Protein AF-A0A524FS68-F1 (afdb_monomer_lite)

pLDDT: mean 86.44, std 9.15, range [51.59, 96.06]

Secondary structure (DSSP, 8-state):
-HHHHHHHHHHHT-S-HHHHHHHHHHHHHHHHHHHHHHHHHH-SS-HHHHHHHHHHHHHHHHHHHHHHH--HHHHHHH----

Foldseek 3Di:
DVVLVVCLVVQCPDPDPLSNQLSVLSVQLVVLLVVLVVQVVVDPDDPVSPVVSVVSNVSSVVSNVCSVPVDPVNCVVRPVDD

Sequence (82 aa):
MITGLLFVFNCLRSENKLTILKGKFLFLGLIFIFVSVFLEAIIITGSFLIVIARVVNIIGAVCFYIGFVAPNFIKKL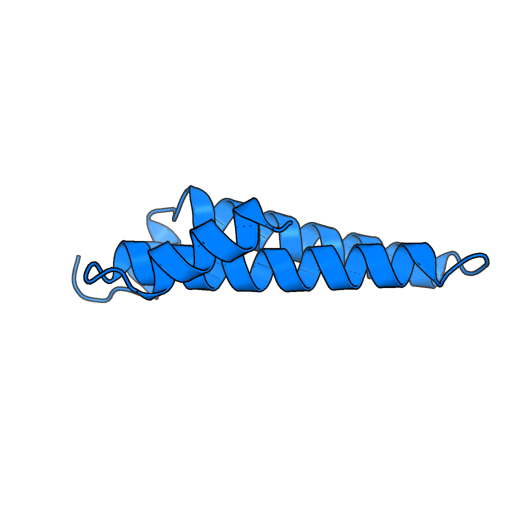FIKDI

Radius of gyration: 14.78 Å; chains: 1; bounding box: 24×26×45 Å

Structure (mmCIF, N/CA/C/O backbone):
data_AF-A0A524FS68-F1
#
_entry.id   AF-A0A524FS68-F1
#
loop_
_atom_site.group_PDB
_atom_site.id
_atom_site.type_symbol
_atom_site.label_atom_id
_atom_site.label_alt_id
_atom_site.label_comp_id
_atom_site.label_asym_id
_atom_site.label_entity_id
_atom_site.label_seq_id
_atom_site.pdbx_PDB_ins_code
_atom_site.Cartn_x
_atom_site.Cartn_y
_atom_site.Cartn_z
_atom_site.occupancy
_atom_site.B_iso_or_equiv
_atom_site.auth_seq_id
_atom_site.auth_comp_id
_atom_site.auth_asym_id
_atom_site.auth_atom_id
_atom_site.pdbx_PDB_model_num
ATOM 1 N N . MET A 1 1 ? -9.036 11.092 -7.074 1.00 62.84 1 MET A N 1
ATOM 2 C CA . MET A 1 1 ? -7.973 11.237 -6.048 1.00 62.84 1 MET A CA 1
ATOM 3 C C . MET A 1 1 ? -8.363 12.172 -4.909 1.00 62.84 1 MET A C 1
ATOM 5 O O . MET A 1 1 ? -8.192 11.778 -3.766 1.00 62.84 1 MET A O 1
ATOM 9 N N . ILE A 1 2 ? -8.921 13.356 -5.187 1.00 76.75 2 ILE A N 1
ATOM 10 C CA . ILE A 1 2 ? -9.298 14.346 -4.155 1.00 76.75 2 ILE A CA 1
ATOM 11 C C . ILE A 1 2 ? -10.286 13.762 -3.126 1.00 76.75 2 ILE A C 1
ATOM 13 O O . ILE A 1 2 ? -10.070 13.872 -1.924 1.00 76.75 2 ILE A O 1
ATOM 17 N N . THR A 1 3 ? -11.314 13.045 -3.588 1.00 83.25 3 THR A N 1
ATOM 18 C CA . THR A 1 3 ? -12.284 12.350 -2.722 1.00 83.25 3 THR A CA 1
ATOM 19 C C . THR A 1 3 ? -11.651 11.245 -1.878 1.00 83.25 3 THR A C 1
ATOM 21 O O . THR A 1 3 ? -11.973 11.109 -0.702 1.00 83.25 3 THR A O 1
ATOM 24 N N . GLY A 1 4 ? -10.714 10.486 -2.450 1.00 80.81 4 GLY A N 1
ATOM 25 C CA . GLY A 1 4 ? -9.984 9.437 -1.736 1.00 80.81 4 GLY A CA 1
ATOM 26 C C . GLY A 1 4 ? -9.084 9.994 -0.630 1.00 80.81 4 GLY A C 1
ATOM 27 O O . GLY A 1 4 ? -9.072 9.453 0.470 1.00 80.81 4 GLY A O 1
ATOM 28 N N . LEU A 1 5 ? -8.390 11.108 -0.884 1.00 85.50 5 LEU A N 1
ATOM 29 C CA . LEU A 1 5 ? -7.586 11.795 0.133 1.00 85.50 5 LEU A CA 1
ATOM 30 C C . LEU A 1 5 ? -8.456 12.338 1.270 1.00 85.50 5 LEU A C 1
ATOM 32 O O . LEU A 1 5 ? -8.133 12.133 2.436 1.00 85.50 5 LEU A O 1
ATOM 36 N N . LEU A 1 6 ? -9.585 12.971 0.946 1.00 88.50 6 LEU A N 1
ATOM 37 C CA . LEU A 1 6 ? -10.510 13.506 1.948 1.00 88.50 6 LEU A CA 1
ATOM 38 C C . LEU A 1 6 ? -11.124 12.383 2.805 1.00 88.50 6 LEU A C 1
ATOM 40 O O . LEU A 1 6 ? -11.211 12.502 4.026 1.00 88.50 6 LEU A O 1
ATOM 44 N N . PHE A 1 7 ? -11.459 11.250 2.184 1.00 88.00 7 PHE A N 1
ATOM 45 C CA . PHE A 1 7 ? -11.920 10.052 2.884 1.00 88.00 7 PHE A CA 1
ATOM 46 C C . PHE A 1 7 ? -10.861 9.480 3.834 1.00 88.00 7 PHE A C 1
ATOM 48 O O . PHE A 1 7 ? -11.168 9.162 4.983 1.00 88.00 7 PHE A O 1
ATOM 55 N N . VAL A 1 8 ? -9.606 9.395 3.384 1.00 89.25 8 VAL A N 1
ATOM 56 C CA . VAL A 1 8 ? -8.478 8.967 4.218 1.00 89.25 8 VAL A CA 1
ATOM 57 C C . VAL A 1 8 ? -8.295 9.893 5.416 1.00 89.25 8 VAL A C 1
ATOM 59 O O . VAL A 1 8 ? -8.187 9.405 6.538 1.00 89.25 8 VAL A O 1
ATOM 62 N N . PHE A 1 9 ? -8.298 11.211 5.203 1.00 90.50 9 PHE A N 1
ATOM 63 C CA . PHE A 1 9 ? -8.161 12.193 6.281 1.00 90.50 9 PHE A CA 1
ATOM 64 C C . PHE A 1 9 ? -9.257 12.035 7.338 1.00 90.50 9 PHE A C 1
ATOM 66 O O . PHE A 1 9 ? -8.962 12.004 8.533 1.00 90.50 9 PHE A O 1
ATOM 73 N N . ASN A 1 10 ? -10.505 11.854 6.905 1.00 89.81 10 ASN A N 1
ATOM 74 C CA . ASN A 1 10 ? -11.623 11.611 7.814 1.00 89.81 10 ASN A CA 1
ATOM 75 C C . ASN A 1 10 ? -11.468 10.286 8.578 1.00 89.81 10 ASN A C 1
ATOM 77 O O . ASN A 1 10 ? -11.751 10.231 9.773 1.00 89.81 10 ASN A O 1
ATOM 81 N N . CYS A 1 11 ? -10.972 9.230 7.925 1.00 88.62 11 CYS A N 1
ATOM 82 C CA . CYS A 1 11 ? -10.726 7.943 8.576 1.00 88.62 11 CYS A CA 1
ATOM 83 C C . CYS A 1 11 ? -9.599 8.017 9.617 1.00 88.62 11 CYS A C 1
ATOM 85 O O . CYS A 1 11 ? -9.724 7.446 10.698 1.00 88.62 11 CYS A O 1
ATOM 87 N N . LEU A 1 12 ? -8.515 8.740 9.316 1.00 88.94 12 LEU A N 1
ATOM 88 C CA . LEU A 1 12 ? -7.371 8.918 10.216 1.00 88.94 12 LEU A CA 1
ATOM 89 C C . LEU A 1 12 ? -7.700 9.773 11.447 1.00 88.94 12 LEU A C 1
ATOM 91 O O . LEU A 1 12 ? -7.054 9.611 12.478 1.00 88.94 12 LEU A O 1
ATOM 95 N N . ARG A 1 13 ? -8.702 10.655 11.351 1.00 90.75 13 ARG A N 1
ATOM 96 C CA . ARG A 1 13 ? -9.186 11.494 12.460 1.00 90.75 13 ARG A CA 1
ATOM 97 C C . ARG A 1 13 ? -10.292 10.828 13.294 1.00 90.75 13 ARG A C 1
ATOM 99 O O . ARG A 1 13 ? -10.755 11.411 14.268 1.00 90.75 13 ARG A O 1
ATOM 106 N N . SER A 1 14 ? -10.740 9.630 12.918 1.00 91.00 14 SER A N 1
ATOM 107 C CA . SER A 1 14 ? -11.755 8.886 13.669 1.00 91.00 14 SER A CA 1
ATOM 108 C C . SER A 1 14 ? -11.216 8.418 15.024 1.00 91.00 14 SER A C 1
ATOM 110 O O . SER A 1 14 ? -10.045 8.088 15.138 1.00 91.00 14 SER A O 1
ATOM 112 N N . GLU A 1 15 ? -12.073 8.315 16.038 1.00 86.31 15 GLU A N 1
ATOM 113 C CA . GLU A 1 15 ? -11.709 7.763 17.354 1.00 86.31 15 GLU A CA 1
ATOM 114 C C . GLU A 1 15 ? -11.615 6.227 17.344 1.00 86.31 15 GLU A C 1
ATOM 116 O O . GLU A 1 15 ? -10.963 5.611 18.188 1.00 86.31 15 GLU A O 1
ATOM 121 N N . ASN A 1 16 ? -12.245 5.576 16.361 1.00 88.06 16 ASN A N 1
ATOM 122 C CA . ASN A 1 16 ? -12.262 4.125 16.269 1.00 88.06 16 ASN A CA 1
ATOM 123 C C . ASN A 1 16 ? -10.946 3.596 15.672 1.00 88.06 16 ASN A C 1
ATOM 125 O O . ASN A 1 16 ? -10.649 3.824 14.495 1.00 88.06 16 ASN A O 1
ATOM 129 N N . LYS A 1 17 ? -10.200 2.804 16.459 1.00 86.25 17 LYS A N 1
ATOM 130 C CA . LYS A 1 17 ? -8.933 2.155 16.057 1.00 86.25 17 LYS A CA 1
ATOM 131 C C . LYS A 1 17 ? -9.033 1.408 14.717 1.00 86.25 17 LYS A C 1
ATOM 133 O O . LYS A 1 17 ? -8.085 1.426 13.932 1.00 86.25 17 LYS A O 1
ATOM 138 N N . LEU A 1 18 ? -10.174 0.783 14.424 1.00 88.00 18 LEU A N 1
ATOM 139 C CA . LEU A 1 18 ? -10.418 0.067 13.171 1.00 88.00 18 LEU A CA 1
ATOM 140 C C . LEU A 1 18 ? -10.572 1.016 11.982 1.00 88.00 18 LEU A C 1
ATOM 142 O O . LEU A 1 18 ? -10.034 0.748 10.909 1.00 88.00 18 LEU A O 1
ATOM 146 N N . THR A 1 19 ? -11.263 2.136 12.176 1.00 89.31 19 THR A N 1
ATOM 147 C CA . THR A 1 19 ? -11.418 3.175 11.152 1.00 89.31 19 THR A CA 1
ATOM 148 C C . THR A 1 19 ? -10.083 3.865 10.861 1.00 89.31 19 THR A C 1
ATOM 150 O O . THR A 1 19 ? -9.748 4.075 9.695 1.00 89.31 19 THR A O 1
ATOM 153 N N . ILE A 1 20 ? -9.262 4.108 11.888 1.00 90.88 20 ILE A N 1
ATOM 154 C CA . ILE A 1 20 ? -7.893 4.617 11.716 1.00 90.88 20 ILE A CA 1
ATOM 155 C C . ILE A 1 20 ? -7.049 3.623 10.909 1.00 90.88 20 ILE A C 1
ATOM 157 O O . ILE A 1 20 ? -6.353 4.017 9.972 1.00 90.88 20 ILE A O 1
ATOM 161 N N . LEU A 1 21 ? -7.103 2.328 11.248 1.00 89.69 21 LEU A N 1
ATOM 162 C CA . LEU A 1 21 ? -6.344 1.290 10.546 1.00 89.69 21 LEU A CA 1
ATOM 163 C C . LEU A 1 21 ? -6.737 1.213 9.066 1.00 89.69 21 LEU A C 1
ATOM 165 O O . LEU A 1 21 ? -5.863 1.198 8.199 1.00 89.69 21 LEU A O 1
ATOM 169 N N . LYS A 1 2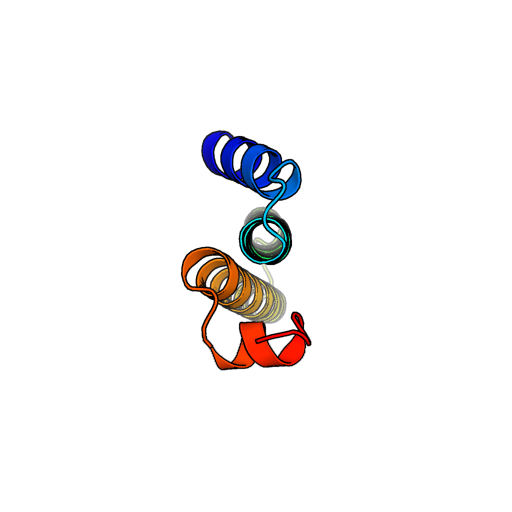2 ? -8.045 1.237 8.781 1.00 91.31 22 LYS A N 1
ATOM 170 C CA . LYS A 1 22 ? -8.580 1.351 7.420 1.00 91.31 22 LYS A CA 1
ATOM 171 C C . LYS A 1 22 ? -7.978 2.549 6.691 1.00 91.31 22 LYS A C 1
ATOM 173 O O . LYS A 1 22 ? -7.402 2.380 5.618 1.00 91.31 22 LYS A O 1
ATOM 178 N N . GLY A 1 23 ? -8.032 3.729 7.315 1.00 91.38 23 GLY A N 1
ATOM 179 C CA . GLY A 1 23 ? -7.469 4.968 6.778 1.00 91.38 23 GLY A CA 1
ATOM 180 C C . GLY A 1 23 ? -5.984 4.861 6.428 1.00 91.38 23 GLY A C 1
ATOM 181 O O . GLY A 1 23 ? -5.583 5.313 5.359 1.00 91.38 23 GLY A O 1
ATOM 182 N N . LYS A 1 24 ? -5.175 4.200 7.266 1.00 91.00 24 LYS A N 1
ATOM 183 C CA . LYS A 1 24 ? -3.741 3.978 7.001 1.00 91.00 24 LYS A CA 1
ATOM 184 C C . LYS A 1 24 ? -3.501 3.118 5.759 1.00 91.00 24 LYS A C 1
ATOM 186 O O . LYS A 1 24 ? -2.695 3.495 4.914 1.00 91.00 24 LYS A O 1
ATOM 191 N N . PHE A 1 25 ? -4.207 1.994 5.622 1.00 93.81 25 PHE A N 1
ATOM 192 C CA . PHE A 1 25 ? -4.077 1.116 4.451 1.00 93.81 25 PHE A CA 1
ATOM 193 C C . PHE A 1 25 ? -4.577 1.778 3.165 1.00 93.81 25 PHE A C 1
ATOM 195 O O . PHE A 1 25 ? -3.924 1.675 2.127 1.00 93.81 25 PHE A O 1
ATOM 202 N N . LEU A 1 26 ? -5.693 2.505 3.249 1.00 92.94 26 LEU A N 1
ATOM 203 C CA . LEU A 1 26 ? -6.213 3.310 2.147 1.00 92.94 26 LEU A CA 1
ATOM 204 C C . LEU A 1 26 ? -5.203 4.367 1.701 1.00 92.94 26 LEU A C 1
ATOM 206 O O . LEU A 1 26 ? -4.964 4.493 0.504 1.00 92.94 26 LEU A O 1
ATOM 210 N N . PHE A 1 27 ? -4.586 5.087 2.642 1.00 93.75 27 PHE A N 1
ATOM 211 C CA . PHE A 1 27 ? -3.565 6.087 2.333 1.00 93.75 27 PHE A CA 1
ATOM 212 C C . PHE A 1 27 ? -2.361 5.469 1.626 1.00 93.75 27 PHE A C 1
ATOM 214 O O . PHE A 1 27 ? -1.934 5.965 0.585 1.00 93.75 27 PHE A O 1
ATOM 221 N N . LEU A 1 28 ? -1.860 4.352 2.162 1.00 93.69 28 LEU A N 1
ATOM 222 C CA . LEU A 1 28 ? -0.738 3.620 1.586 1.00 93.69 28 LEU A CA 1
ATOM 223 C C . LEU A 1 28 ? -1.058 3.177 0.152 1.00 93.69 28 LEU A C 1
ATOM 225 O O . LEU A 1 28 ? -0.277 3.428 -0.762 1.00 93.69 28 LEU A O 1
ATOM 229 N N . GLY A 1 29 ? -2.238 2.582 -0.056 1.00 93.88 29 GLY A N 1
ATOM 230 C CA . GLY A 1 29 ? -2.697 2.157 -1.377 1.00 93.88 29 GLY A CA 1
ATOM 231 C C . GLY A 1 29 ? -2.787 3.318 -2.365 1.00 93.88 29 GLY A C 1
ATOM 232 O O . GLY A 1 29 ? -2.366 3.187 -3.511 1.00 93.88 29 GLY A O 1
ATOM 233 N N . LEU A 1 30 ? -3.253 4.483 -1.907 1.00 92.94 30 LEU A N 1
ATOM 234 C CA . LEU A 1 30 ? -3.350 5.697 -2.718 1.00 92.94 30 LEU A CA 1
ATOM 235 C C . LEU A 1 30 ? -1.969 6.199 -3.168 1.00 92.94 30 LEU A C 1
ATOM 237 O O . LEU A 1 30 ? -1.816 6.582 -4.327 1.00 92.94 30 LEU A O 1
ATOM 241 N N . ILE A 1 31 ? -0.964 6.145 -2.287 1.00 94.00 31 ILE A N 1
ATOM 242 C CA . ILE A 1 31 ? 0.427 6.488 -2.620 1.00 94.00 31 ILE A CA 1
ATOM 243 C C . ILE A 1 31 ? 0.982 5.514 -3.661 1.00 94.00 31 ILE A C 1
ATOM 245 O O . ILE A 1 31 ? 1.502 5.954 -4.682 1.00 94.00 31 ILE A O 1
ATOM 249 N N . PHE A 1 32 ? 0.843 4.204 -3.442 1.00 94.75 32 PHE A N 1
ATOM 250 C CA . PHE A 1 32 ? 1.344 3.189 -4.373 1.00 94.75 32 PHE A CA 1
ATOM 251 C C . PHE A 1 32 ? 0.707 3.308 -5.760 1.00 94.75 32 PHE A C 1
ATOM 253 O O . PHE A 1 32 ? 1.412 3.286 -6.767 1.00 94.75 32 PHE A O 1
ATOM 260 N N . ILE A 1 33 ? -0.612 3.509 -5.821 1.00 93.12 33 ILE A N 1
ATOM 261 C CA . ILE A 1 33 ? -1.317 3.723 -7.087 1.00 93.12 33 ILE A CA 1
ATOM 262 C C . ILE A 1 33 ? -0.810 5.001 -7.761 1.00 93.12 33 ILE A C 1
ATOM 264 O O . ILE A 1 33 ? -0.496 4.971 -8.948 1.00 93.12 33 ILE A O 1
ATOM 268 N N . PHE A 1 34 ? -0.655 6.105 -7.025 1.00 92.38 34 PHE A N 1
ATOM 269 C CA . PHE A 1 34 ? -0.144 7.348 -7.603 1.00 92.38 34 PHE A CA 1
ATOM 270 C C . PHE A 1 34 ? 1.275 7.198 -8.159 1.00 92.38 34 PHE A C 1
ATOM 272 O O . PHE A 1 34 ? 1.534 7.604 -9.288 1.00 92.38 34 PHE A O 1
ATOM 279 N N . VAL A 1 35 ? 2.170 6.554 -7.406 1.00 92.50 35 VAL A N 1
ATOM 280 C CA . VAL A 1 35 ? 3.540 6.260 -7.846 1.00 92.50 35 VAL A CA 1
ATOM 281 C C . VAL A 1 35 ? 3.533 5.367 -9.084 1.00 92.50 35 VAL A C 1
ATOM 283 O O . VAL A 1 35 ? 4.299 5.621 -10.008 1.00 92.50 35 VAL A O 1
ATOM 286 N N . SER A 1 36 ? 2.649 4.365 -9.151 1.00 91.62 36 SER A N 1
ATOM 287 C CA . SER A 1 36 ? 2.539 3.500 -10.330 1.00 91.62 36 SER A CA 1
ATOM 288 C C . SER A 1 36 ? 2.088 4.262 -11.576 1.00 91.62 36 SER A C 1
ATOM 290 O O . SER A 1 36 ? 2.698 4.109 -12.628 1.00 91.62 36 SER A O 1
ATOM 292 N N . VAL A 1 37 ? 1.090 5.145 -11.450 1.00 90.25 37 VAL A N 1
ATOM 293 C CA . VAL A 1 37 ? 0.601 5.984 -12.554 1.00 90.25 37 VAL A CA 1
ATOM 294 C C . VAL A 1 37 ? 1.677 6.971 -12.996 1.00 90.25 37 VAL A C 1
ATOM 296 O O . VAL A 1 37 ? 1.849 7.200 -14.188 1.00 90.25 37 VAL A O 1
ATOM 299 N N . PHE A 1 38 ? 2.432 7.530 -12.051 1.00 90.06 38 PHE A N 1
ATOM 300 C CA . PHE A 1 38 ? 3.540 8.427 -12.355 1.00 90.06 38 PHE A CA 1
ATOM 301 C C . PHE A 1 38 ? 4.682 7.698 -13.077 1.00 90.06 38 PHE A C 1
ATOM 303 O O . PHE A 1 38 ? 5.208 8.217 -14.059 1.00 90.06 38 PHE A O 1
ATOM 310 N N . LEU A 1 39 ? 5.015 6.472 -12.652 1.00 87.81 39 LEU A N 1
ATOM 311 C CA . LEU A 1 39 ? 5.939 5.600 -13.381 1.00 87.81 39 LEU A CA 1
ATOM 312 C C . LEU A 1 39 ? 5.426 5.342 -14.807 1.00 87.81 39 LEU A C 1
ATOM 314 O O . LEU A 1 39 ? 6.154 5.576 -15.765 1.00 87.81 39 LEU A O 1
ATOM 318 N N . GLU A 1 40 ? 4.172 4.909 -14.963 1.00 84.94 40 GLU A N 1
ATOM 319 C CA . GLU A 1 40 ? 3.578 4.632 -16.280 1.00 84.94 40 GLU A CA 1
ATOM 320 C C . GLU A 1 40 ? 3.569 5.874 -17.188 1.00 84.94 40 GLU A C 1
ATOM 322 O O . GLU A 1 40 ? 3.801 5.750 -18.385 1.00 84.94 40 GLU A O 1
ATOM 327 N N . ALA A 1 41 ? 3.366 7.073 -16.633 1.00 85.12 41 ALA A N 1
ATOM 328 C CA . ALA A 1 41 ? 3.339 8.320 -17.396 1.00 85.12 41 ALA A CA 1
ATOM 329 C C . ALA A 1 41 ? 4.726 8.790 -17.871 1.00 85.12 41 ALA A C 1
ATOM 331 O O . ALA A 1 41 ? 4.830 9.430 -18.916 1.00 85.12 41 ALA A O 1
ATOM 332 N N . ILE A 1 42 ? 5.789 8.498 -17.115 1.00 82.25 42 ILE A N 1
ATOM 333 C CA . ILE A 1 42 ? 7.166 8.897 -17.461 1.00 82.25 42 ILE A CA 1
ATOM 334 C C . ILE A 1 42 ? 7.815 7.893 -18.421 1.00 82.25 42 ILE A C 1
ATOM 336 O O . ILE A 1 42 ? 8.699 8.242 -19.205 1.00 82.25 42 ILE A O 1
ATOM 340 N N . ILE A 1 43 ? 7.400 6.629 -18.363 1.00 69.06 43 ILE A N 1
ATOM 341 C CA . ILE A 1 43 ? 8.082 5.525 -19.034 1.00 69.06 43 ILE A CA 1
ATOM 342 C C . ILE A 1 43 ? 7.440 5.272 -20.401 1.00 69.06 43 ILE A C 1
ATOM 344 O O . ILE A 1 43 ? 6.457 4.549 -20.521 1.00 69.06 43 ILE A O 1
ATOM 348 N N . ILE A 1 44 ? 8.043 5.830 -21.453 1.00 62.34 44 ILE A N 1
ATOM 349 C CA . ILE A 1 44 ? 7.605 5.628 -22.846 1.00 62.34 44 ILE A CA 1
ATOM 350 C C . ILE A 1 44 ? 8.307 4.420 -23.515 1.00 62.34 44 ILE A C 1
ATOM 352 O O . ILE A 1 44 ? 7.869 3.975 -24.571 1.00 62.34 44 ILE A O 1
ATOM 356 N N . THR A 1 45 ? 9.367 3.829 -22.937 1.00 60.69 45 THR A N 1
ATOM 357 C CA . THR A 1 45 ? 10.305 3.017 -23.755 1.00 60.69 45 THR A CA 1
ATOM 358 C C . THR A 1 45 ? 10.885 1.719 -23.161 1.00 60.69 45 THR A C 1
ATOM 360 O O . THR A 1 45 ? 11.655 1.058 -23.854 1.00 60.69 45 THR A O 1
ATOM 363 N N . GLY A 1 46 ? 10.537 1.277 -21.942 1.00 70.19 46 GLY A N 1
ATOM 364 C CA . GLY A 1 46 ? 11.187 0.102 -21.318 1.00 70.19 46 GLY A CA 1
ATOM 365 C C . GLY A 1 46 ? 10.243 -0.983 -20.790 1.00 70.19 46 GLY A C 1
ATOM 366 O O . GLY A 1 46 ? 9.608 -0.787 -19.755 1.00 70.19 46 GLY A O 1
ATOM 367 N N . SER A 1 47 ? 10.234 -2.172 -21.411 1.00 76.94 47 SER A N 1
ATOM 368 C CA . SER A 1 47 ? 9.401 -3.324 -21.003 1.00 76.94 47 SER A CA 1
ATOM 369 C C . SER A 1 47 ? 9.578 -3.737 -19.535 1.00 76.94 47 SER A C 1
ATOM 371 O O . SER A 1 47 ? 8.614 -4.127 -18.884 1.00 76.94 47 SER A O 1
ATOM 373 N N . PHE A 1 48 ? 10.787 -3.617 -18.978 1.00 82.88 48 PHE A N 1
ATOM 374 C CA . PHE A 1 48 ? 11.068 -3.965 -17.578 1.00 82.88 48 PHE A CA 1
ATOM 375 C C . PHE A 1 48 ? 10.426 -2.993 -16.574 1.00 82.88 48 PHE A C 1
ATOM 377 O O . PHE A 1 48 ? 9.891 -3.401 -15.545 1.00 82.88 48 PHE A O 1
ATOM 384 N N . LEU A 1 49 ? 10.430 -1.699 -16.891 1.00 83.12 49 LEU A N 1
ATOM 385 C CA . LEU A 1 49 ? 9.874 -0.663 -16.023 1.00 83.12 49 LEU A CA 1
ATOM 386 C C . LEU A 1 49 ? 8.341 -0.728 -15.957 1.00 83.12 49 LEU A C 1
ATOM 388 O O . LEU A 1 49 ? 7.761 -0.450 -14.908 1.00 83.12 49 LEU A O 1
ATOM 392 N N . ILE A 1 50 ? 7.694 -1.191 -17.032 1.00 87.12 50 ILE A N 1
ATOM 393 C CA . ILE A 1 50 ? 6.256 -1.494 -17.045 1.00 87.12 50 ILE A CA 1
ATOM 394 C C . ILE A 1 50 ? 5.934 -2.604 -16.037 1.00 87.12 50 ILE A C 1
ATOM 396 O O . ILE A 1 50 ? 4.958 -2.495 -15.297 1.00 87.12 50 ILE A O 1
ATOM 400 N N . VAL A 1 51 ? 6.763 -3.651 -15.955 1.00 89.88 51 VAL A N 1
ATOM 401 C CA . VAL A 1 51 ? 6.564 -4.739 -14.982 1.00 89.88 51 VAL A CA 1
ATOM 402 C C . VAL A 1 51 ? 6.644 -4.206 -13.553 1.00 89.88 51 VAL A C 1
ATOM 404 O O . VAL A 1 51 ? 5.776 -4.514 -12.740 1.00 89.88 51 VAL A O 1
ATOM 407 N N . ILE A 1 52 ? 7.625 -3.350 -13.255 1.00 89.75 52 ILE A N 1
ATOM 408 C CA . ILE A 1 52 ? 7.743 -2.714 -11.935 1.00 89.75 52 ILE A CA 1
ATOM 409 C C . ILE A 1 52 ? 6.500 -1.876 -11.632 1.00 89.75 52 ILE A C 1
ATOM 411 O O . ILE A 1 52 ? 5.907 -2.034 -10.565 1.00 89.75 52 ILE A O 1
ATOM 415 N N . ALA A 1 53 ? 6.064 -1.035 -12.572 1.00 90.88 53 ALA A N 1
ATOM 416 C CA . ALA A 1 53 ? 4.879 -0.205 -12.386 1.00 90.88 53 ALA A CA 1
ATOM 417 C C . ALA A 1 53 ? 3.625 -1.050 -12.100 1.00 90.88 53 ALA A C 1
ATOM 419 O O . ALA A 1 53 ? 2.854 -0.722 -11.198 1.00 90.88 53 ALA A O 1
ATOM 420 N N . ARG A 1 54 ? 3.468 -2.197 -12.775 1.00 91.69 54 ARG A N 1
ATOM 421 C CA . ARG A 1 54 ? 2.372 -3.145 -12.524 1.00 91.69 54 ARG A CA 1
ATOM 422 C C . ARG A 1 54 ? 2.448 -3.789 -11.147 1.00 91.69 54 ARG A C 1
ATOM 424 O O . ARG A 1 54 ? 1.426 -3.861 -10.472 1.00 91.69 54 ARG A O 1
ATOM 431 N N . VAL A 1 55 ? 3.628 -4.214 -10.702 1.00 94.38 55 VAL A N 1
ATOM 432 C CA . VAL A 1 55 ? 3.804 -4.777 -9.353 1.00 94.38 55 VAL A CA 1
ATOM 433 C C . VAL A 1 55 ? 3.449 -3.736 -8.288 1.00 94.38 55 VAL A C 1
ATOM 435 O O . VAL A 1 55 ? 2.682 -4.029 -7.373 1.00 94.38 55 VAL A O 1
ATOM 438 N N . VAL A 1 56 ? 3.933 -2.501 -8.444 1.00 94.44 56 VAL A N 1
ATOM 439 C CA . VAL A 1 56 ? 3.622 -1.372 -7.552 1.00 94.44 56 VAL A CA 1
ATOM 440 C C . VAL A 1 56 ? 2.115 -1.085 -7.539 1.00 94.44 56 VAL A C 1
ATOM 442 O O . VAL A 1 56 ? 1.537 -0.903 -6.468 1.00 94.44 56 VAL A O 1
ATOM 445 N N . ASN A 1 57 ? 1.460 -1.109 -8.702 1.00 95.12 57 ASN A N 1
ATOM 446 C CA . ASN A 1 57 ? 0.017 -0.901 -8.814 1.00 95.12 57 ASN A CA 1
ATOM 447 C C . ASN A 1 57 ? -0.776 -2.018 -8.112 1.00 95.12 57 ASN A C 1
ATOM 449 O O . ASN A 1 57 ? -1.674 -1.733 -7.324 1.00 95.12 57 ASN A O 1
ATOM 453 N N . ILE A 1 58 ? -0.395 -3.286 -8.308 1.00 96.06 58 ILE A N 1
ATOM 454 C CA . ILE A 1 58 ? -1.028 -4.436 -7.640 1.00 96.06 58 ILE A CA 1
ATOM 455 C C . ILE A 1 58 ? -0.889 -4.322 -6.119 1.00 96.06 58 ILE A C 1
ATOM 457 O O . ILE A 1 58 ? -1.874 -4.499 -5.404 1.00 96.06 58 ILE A O 1
ATOM 461 N N . ILE A 1 59 ? 0.300 -3.973 -5.616 1.00 95.75 59 ILE A N 1
ATOM 462 C CA . ILE A 1 59 ? 0.518 -3.731 -4.181 1.00 95.75 59 ILE A CA 1
ATOM 463 C C . ILE A 1 59 ? -0.409 -2.613 -3.689 1.00 95.75 59 ILE A C 1
ATOM 465 O O . ILE A 1 59 ? -1.085 -2.768 -2.670 1.00 95.75 59 ILE A O 1
ATOM 469 N N . GLY A 1 60 ? -0.502 -1.517 -4.445 1.00 94.81 60 GLY A N 1
ATOM 470 C CA . GLY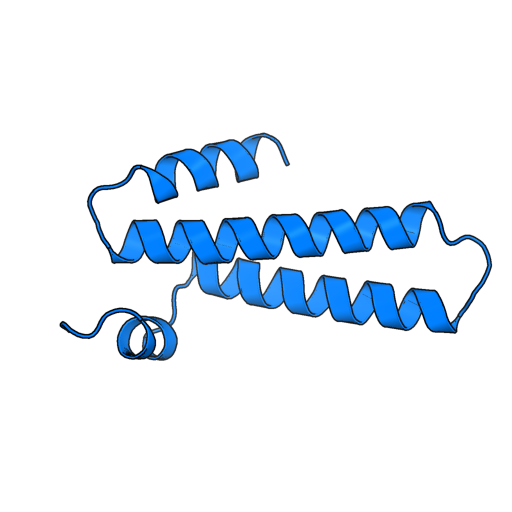 A 1 60 ? -1.406 -0.415 -4.141 1.00 94.81 60 GLY A CA 1
ATOM 471 C C . GLY A 1 60 ? -2.870 -0.842 -4.077 1.00 94.81 60 GLY A C 1
ATOM 472 O O . GLY A 1 60 ? -3.551 -0.530 -3.101 1.00 94.81 60 GLY A O 1
ATOM 473 N N . ALA A 1 61 ? -3.339 -1.618 -5.054 1.00 94.06 61 ALA A N 1
ATOM 474 C CA . ALA A 1 61 ? -4.697 -2.150 -5.100 1.00 94.06 61 ALA A CA 1
ATOM 475 C C . ALA A 1 61 ? -4.997 -3.096 -3.925 1.00 94.06 61 ALA A C 1
ATOM 477 O O . ALA A 1 61 ? -6.068 -3.006 -3.323 1.00 94.06 61 ALA A O 1
ATOM 478 N N . VAL A 1 62 ? -4.044 -3.953 -3.541 1.00 94.62 62 VAL A N 1
ATOM 479 C CA . VAL A 1 62 ? -4.172 -4.836 -2.370 1.00 94.62 62 VAL A CA 1
ATOM 480 C C . VAL A 1 62 ? -4.293 -4.016 -1.085 1.00 94.62 62 VAL A C 1
ATOM 482 O O . VAL A 1 62 ? -5.203 -4.255 -0.289 1.00 94.62 62 VAL A O 1
ATOM 485 N N . CYS A 1 63 ? -3.438 -3.008 -0.888 1.00 93.06 63 CYS A N 1
ATOM 486 C CA . CYS A 1 63 ? -3.543 -2.098 0.255 1.00 93.06 63 CYS A CA 1
ATOM 487 C C . CYS A 1 63 ? -4.879 -1.346 0.265 1.00 93.06 63 CYS A C 1
ATOM 489 O O . CYS A 1 63 ? -5.500 -1.202 1.317 1.00 93.06 63 CYS A O 1
ATOM 491 N N . PHE A 1 64 ? -5.35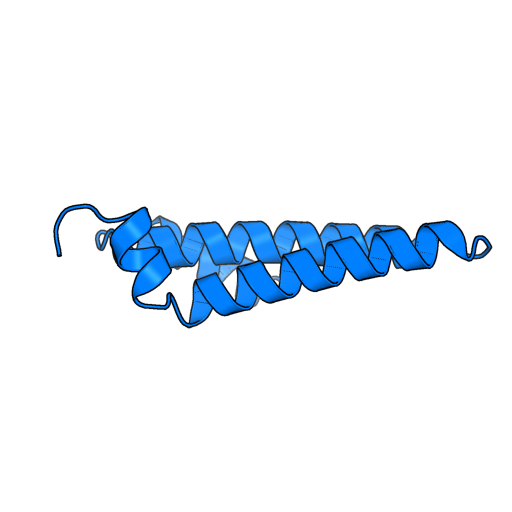7 -0.919 -0.902 1.00 91.19 64 PHE A N 1
ATOM 492 C CA . PHE A 1 64 ? -6.631 -0.224 -1.043 1.00 91.19 64 PHE A CA 1
ATOM 493 C C . PHE A 1 64 ? -7.820 -1.129 -0.680 1.00 91.19 64 PHE A C 1
ATOM 495 O O . PHE A 1 64 ? -8.699 -0.722 0.081 1.00 91.19 64 PHE A O 1
ATOM 502 N N . TYR A 1 65 ? -7.809 -2.388 -1.132 1.00 92.06 65 TYR A N 1
ATOM 503 C CA . TYR A 1 65 ? -8.804 -3.398 -0.764 1.00 92.06 65 TYR A CA 1
ATOM 504 C C . TYR A 1 65 ? -8.799 -3.678 0.743 1.00 92.06 65 TYR A C 1
ATOM 506 O O . TYR A 1 65 ? -9.853 -3.670 1.385 1.00 92.06 65 TYR A O 1
ATOM 514 N N . ILE A 1 66 ? -7.612 -3.859 1.332 1.00 91.81 66 ILE A N 1
ATOM 515 C CA . ILE A 1 66 ? -7.459 -4.046 2.779 1.00 91.81 66 ILE A CA 1
ATOM 516 C C . ILE A 1 66 ? -7.999 -2.832 3.540 1.00 91.81 66 ILE A C 1
ATOM 518 O O . ILE A 1 66 ? -8.687 -3.007 4.542 1.00 91.81 66 ILE A O 1
ATOM 522 N N . GLY A 1 67 ? -7.738 -1.612 3.074 1.00 89.81 67 GLY A N 1
ATOM 523 C CA . GLY A 1 67 ? -8.239 -0.401 3.716 1.00 89.81 67 GLY A CA 1
ATOM 524 C C . GLY A 1 67 ? -9.763 -0.250 3.645 1.00 89.81 67 GLY A C 1
ATOM 525 O O . GLY A 1 67 ? -10.365 0.234 4.599 1.00 89.81 67 GLY A O 1
ATOM 526 N N . PHE A 1 68 ? -10.424 -0.728 2.588 1.00 86.62 68 PHE A N 1
ATOM 527 C CA . PHE A 1 68 ? -11.892 -0.731 2.517 1.00 86.62 68 PHE A CA 1
ATOM 528 C C . PHE A 1 68 ? -12.524 -1.840 3.366 1.00 86.62 68 PHE A C 1
ATOM 530 O O . PHE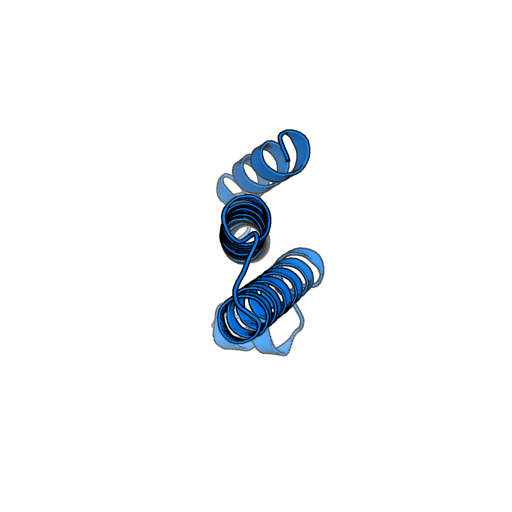 A 1 68 ? -13.385 -1.585 4.221 1.00 86.62 68 PHE A O 1
ATOM 537 N N . VAL A 1 69 ? -12.084 -3.078 3.144 1.00 89.94 69 VAL A N 1
ATOM 538 C CA . VAL A 1 69 ? -12.711 -4.274 3.718 1.00 89.94 69 VAL A CA 1
ATOM 539 C C . VAL A 1 69 ? -12.258 -4.506 5.160 1.00 89.94 69 VAL A C 1
ATOM 541 O O . VAL A 1 69 ? -13.072 -4.885 5.999 1.00 89.94 69 VAL A O 1
ATOM 544 N N . ALA A 1 70 ? -10.991 -4.221 5.475 1.00 87.62 70 ALA A N 1
ATOM 545 C CA . ALA A 1 70 ? -10.301 -4.602 6.711 1.00 87.62 70 ALA A CA 1
ATOM 546 C C . ALA A 1 70 ? -10.638 -6.040 7.122 1.00 87.62 70 ALA A C 1
ATOM 548 O O . ALA A 1 70 ? -11.418 -6.248 8.052 1.00 87.62 70 ALA A O 1
ATOM 549 N N . PRO A 1 71 ? -10.098 -7.052 6.431 1.00 87.50 71 PRO A N 1
ATOM 550 C CA . PRO A 1 71 ? -10.437 -8.436 6.722 1.00 87.50 71 PRO A CA 1
ATOM 551 C C . PRO A 1 71 ? -10.006 -8.837 8.141 1.00 87.50 71 PRO A C 1
ATOM 553 O O . PRO A 1 71 ? -9.076 -8.272 8.719 1.00 87.50 71 PRO A O 1
ATOM 556 N N . ASN A 1 72 ? -10.681 -9.837 8.714 1.00 83.81 72 ASN A N 1
ATOM 557 C CA . ASN A 1 72 ? -10.514 -10.217 10.122 1.00 83.81 72 ASN A CA 1
ATOM 558 C C . ASN A 1 72 ? -9.071 -10.602 10.491 1.00 83.81 72 ASN A C 1
ATOM 560 O O . ASN A 1 72 ? -8.661 -10.365 11.622 1.00 83.81 72 ASN A O 1
ATOM 564 N N . PHE A 1 73 ? -8.283 -11.131 9.549 1.00 83.50 73 PHE A N 1
ATOM 565 C CA . PHE A 1 73 ? -6.865 -11.411 9.785 1.00 83.50 73 PHE A CA 1
ATOM 566 C C . PHE A 1 73 ? -6.043 -10.128 9.994 1.00 83.50 73 PHE A C 1
ATOM 568 O O . PHE A 1 73 ? -5.236 -10.079 10.914 1.00 83.50 73 PHE A O 1
ATOM 575 N N . ILE A 1 74 ? -6.300 -9.058 9.229 1.00 85.38 74 ILE A N 1
ATOM 576 C CA . ILE A 1 74 ? -5.648 -7.750 9.420 1.00 85.38 74 ILE A CA 1
ATOM 577 C C . ILE A 1 74 ? -6.086 -7.122 10.739 1.00 85.38 74 ILE A C 1
ATOM 579 O O . ILE A 1 74 ? -5.254 -6.574 11.459 1.00 85.38 74 ILE A O 1
ATOM 583 N N . LYS A 1 75 ? -7.374 -7.240 11.092 1.00 83.06 75 LYS A N 1
ATOM 584 C CA . LYS A 1 75 ? -7.867 -6.764 12.392 1.00 83.06 75 LYS A CA 1
ATOM 585 C C . LYS A 1 75 ? -7.122 -7.447 13.535 1.00 83.06 75 LYS A C 1
ATOM 587 O O . LYS A 1 75 ? -6.575 -6.749 14.371 1.00 83.06 75 LYS A O 1
ATOM 592 N N . LYS A 1 76 ? -7.024 -8.780 13.522 1.00 84.31 76 LYS A N 1
ATOM 593 C CA . LYS A 1 76 ? -6.300 -9.551 14.547 1.00 84.31 76 LYS A CA 1
ATOM 59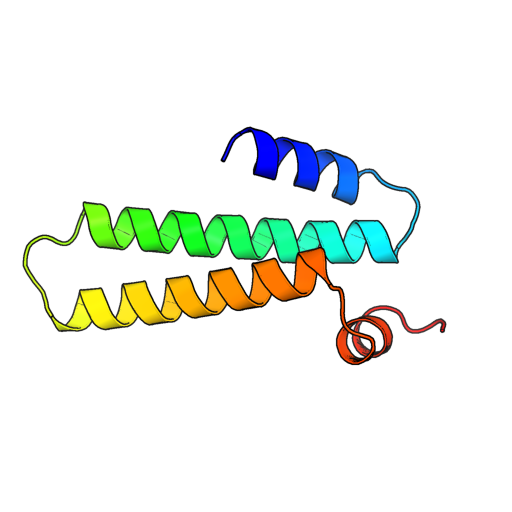4 C C . LYS A 1 76 ? -4.802 -9.235 14.600 1.00 84.31 76 LYS A C 1
ATOM 596 O O . LYS A 1 76 ? -4.207 -9.303 15.668 1.00 84.31 76 LYS A O 1
ATOM 601 N N . LEU A 1 77 ? -4.190 -8.900 13.463 1.00 83.62 77 LEU A N 1
ATOM 602 C CA . LEU A 1 77 ? -2.753 -8.628 13.383 1.00 83.62 77 LEU A CA 1
ATOM 603 C C . LEU A 1 77 ? -2.378 -7.233 13.914 1.00 83.62 77 LEU A C 1
ATOM 605 O O . LEU A 1 77 ? -1.302 -7.068 14.478 1.00 83.62 77 LEU A O 1
ATOM 609 N N . PHE A 1 78 ? -3.260 -6.240 13.759 1.00 81.12 78 PHE A N 1
ATOM 610 C CA . PHE A 1 78 ? -2.985 -4.840 14.121 1.00 81.12 78 PHE A CA 1
ATOM 611 C C . PHE A 1 78 ? -3.804 -4.306 15.306 1.00 81.12 78 PHE A C 1
ATOM 613 O O . PHE A 1 78 ? -3.448 -3.277 15.878 1.00 81.12 78 PHE A O 1
ATOM 620 N N . ILE A 1 79 ? -4.895 -4.972 15.682 1.00 78.94 79 ILE A N 1
ATOM 621 C CA . ILE A 1 79 ? -5.747 -4.627 16.823 1.00 78.94 79 ILE A CA 1
ATOM 622 C C . ILE A 1 79 ? -5.739 -5.838 17.750 1.00 78.94 79 ILE A C 1
ATOM 624 O O . ILE A 1 79 ? -6.384 -6.848 17.484 1.00 78.94 79 ILE A O 1
ATOM 628 N N . LYS A 1 80 ? -4.969 -5.729 18.833 1.00 65.25 80 LYS A N 1
ATOM 629 C CA . LYS A 1 80 ? -4.683 -6.824 19.770 1.00 65.25 80 LYS A CA 1
ATOM 630 C C . LYS A 1 80 ? -5.813 -7.088 20.787 1.00 65.25 80 LYS A C 1
ATOM 632 O O . LYS A 1 80 ? -5.659 -7.964 21.626 1.00 65.25 80 LYS A O 1
ATOM 637 N N . ASP A 1 81 ? -6.930 -6.361 20.677 1.00 57.53 81 ASP A N 1
ATOM 638 C CA . ASP A 1 81 ? -8.004 -6.276 21.684 1.00 57.53 81 ASP A CA 1
ATOM 639 C C . ASP A 1 81 ? -9.385 -6.766 21.172 1.00 57.53 81 ASP A C 1
ATOM 641 O O . ASP A 1 81 ? -10.408 -6.216 21.577 1.00 57.53 81 ASP A O 1
ATOM 645 N N . ILE A 1 82 ? -9.451 -7.733 20.242 1.00 51.59 82 ILE A N 1
ATOM 646 C CA . ILE A 1 82 ? -10.728 -8.340 19.789 1.00 51.59 82 ILE A CA 1
ATOM 647 C C . ILE A 1 82 ? -10.793 -9.804 20.202 1.00 51.59 82 ILE A C 1
ATOM 649 O O . ILE A 1 82 ? -9.847 -10.541 19.836 1.00 51.59 82 ILE A O 1
#